Protein AF-Q9LB66-F1 (afdb_monomer_lite)

Radius of gyration: 15.96 Å; chains: 1; bounding box: 39×34×40 Å

Structure (mmCIF, N/CA/C/O backbone):
data_AF-Q9LB66-F1
#
_entry.id   AF-Q9LB66-F1
#
loop_
_atom_site.group_PDB
_atom_site.id
_atom_site.type_symbol
_atom_site.label_atom_id
_atom_site.label_alt_id
_atom_site.label_comp_id
_atom_site.label_asym_id
_atom_site.label_entity_id
_atom_site.label_seq_id
_atom_site.pdbx_PDB_ins_code
_atom_site.Cartn_x
_atom_site.Cartn_y
_atom_site.Cartn_z
_atom_site.occupancy
_atom_site.B_iso_or_equiv
_atom_site.auth_seq_id
_atom_site.auth_comp_id
_atom_site.auth_asym_id
_atom_site.auth_atom_id
_atom_site.pdbx_PDB_model_num
ATOM 1 N N . GLY A 1 1 ? 3.836 -14.390 17.952 1.00 92.19 1 GLY A N 1
ATOM 2 C CA . GLY A 1 1 ? 4.774 -15.040 17.015 1.00 92.19 1 GLY A CA 1
ATOM 3 C C . GLY A 1 1 ? 5.401 -14.018 16.087 1.00 92.19 1 GLY A C 1
ATOM 4 O O . GLY A 1 1 ? 5.038 -12.845 16.166 1.00 92.19 1 GLY A O 1
ATOM 5 N N . HIS A 1 2 ? 6.333 -14.462 15.247 1.00 96.75 2 HIS A N 1
ATOM 6 C CA . HIS A 1 2 ? 6.914 -13.660 14.167 1.00 96.75 2 HIS A CA 1
ATOM 7 C C . HIS A 1 2 ? 5.986 -13.675 12.951 1.00 96.75 2 HIS A C 1
ATOM 9 O O . HIS A 1 2 ? 5.235 -14.631 12.754 1.00 96.75 2 HIS A O 1
ATOM 15 N N . PHE A 1 3 ? 6.046 -12.623 12.146 1.00 97.88 3 PHE A N 1
ATOM 16 C CA . PHE A 1 3 ? 5.370 -12.548 10.861 1.00 97.88 3 PHE A CA 1
ATOM 17 C C . PHE A 1 3 ? 6.395 -12.273 9.765 1.00 97.88 3 PHE A C 1
ATOM 19 O O . PHE A 1 3 ? 7.259 -11.413 9.918 1.00 97.88 3 PHE A O 1
ATOM 26 N N . THR A 1 4 ? 6.269 -12.962 8.638 1.00 98.00 4 THR A N 1
ATOM 27 C CA . THR A 1 4 ? 7.104 -12.719 7.464 1.00 98.00 4 THR A CA 1
ATOM 28 C C . THR A 1 4 ? 6.206 -12.641 6.246 1.00 98.00 4 THR A C 1
ATOM 30 O O . THR A 1 4 ? 5.550 -13.617 5.888 1.00 98.00 4 THR A O 1
ATOM 33 N N . ASN A 1 5 ? 6.203 -11.484 5.589 1.00 97.75 5 ASN A N 1
ATOM 34 C CA . ASN A 1 5 ? 5.663 -11.349 4.249 1.00 97.75 5 ASN A CA 1
ATOM 35 C C . ASN A 1 5 ? 6.817 -11.439 3.246 1.00 97.75 5 ASN A C 1
ATOM 37 O O . ASN A 1 5 ? 7.552 -10.470 3.046 1.00 97.75 5 ASN A O 1
ATOM 41 N N . ASN A 1 6 ? 6.981 -12.613 2.632 1.00 96.56 6 ASN A N 1
ATOM 42 C CA . ASN A 1 6 ? 7.977 -12.829 1.590 1.00 96.56 6 ASN A CA 1
ATOM 43 C C . ASN A 1 6 ? 7.390 -12.544 0.205 1.00 96.56 6 ASN A C 1
ATOM 45 O O . ASN A 1 6 ? 6.883 -13.453 -0.447 1.00 96.56 6 ASN A O 1
ATOM 49 N N . GLN A 1 7 ? 7.449 -11.280 -0.226 1.00 94.56 7 GLN A N 1
ATOM 50 C CA . GLN A 1 7 ? 7.012 -10.825 -1.554 1.00 94.56 7 GLN A CA 1
ATOM 51 C C . GLN A 1 7 ? 5.523 -11.106 -1.858 1.00 94.56 7 GLN A C 1
ATOM 53 O O . GLN A 1 7 ? 5.096 -11.071 -3.013 1.00 94.56 7 GLN A O 1
ATOM 58 N N . GLY A 1 8 ? 4.721 -11.375 -0.825 1.00 95.31 8 GLY A N 1
ATOM 59 C CA . GLY A 1 8 ? 3.285 -11.596 -0.912 1.00 95.31 8 GLY A CA 1
ATOM 60 C C . GLY A 1 8 ? 2.496 -10.288 -0.863 1.00 95.31 8 GLY A C 1
ATOM 61 O O . GLY A 1 8 ? 2.939 -9.272 -0.322 1.00 95.31 8 GLY A O 1
ATOM 62 N N . ARG A 1 9 ? 1.280 -10.321 -1.415 1.00 95.50 9 ARG A N 1
ATOM 63 C CA . ARG A 1 9 ? 0.345 -9.191 -1.391 1.00 95.50 9 ARG A CA 1
ATOM 64 C C . ARG A 1 9 ? -0.731 -9.421 -0.332 1.00 95.50 9 ARG A C 1
ATOM 66 O O . ARG A 1 9 ? -1.567 -10.308 -0.485 1.00 95.50 9 ARG A O 1
ATOM 73 N N . MET A 1 10 ? -0.754 -8.583 0.700 1.00 97.19 10 MET A N 1
ATOM 74 C CA . MET A 1 10 ? -1.850 -8.513 1.666 1.00 97.19 10 MET A CA 1
ATOM 75 C C . MET A 1 10 ? -2.951 -7.600 1.126 1.00 97.19 10 MET A C 1
ATOM 77 O O . MET A 1 10 ? -2.699 -6.430 0.846 1.00 97.19 10 MET A O 1
ATOM 81 N N . ASN A 1 11 ? -4.167 -8.124 0.983 1.00 96.75 11 ASN A N 1
ATOM 82 C CA . ASN A 1 11 ? -5.332 -7.332 0.594 1.00 96.75 11 ASN A CA 1
ATOM 83 C C . ASN A 1 11 ? -6.138 -6.982 1.846 1.00 96.75 11 ASN A C 1
ATOM 85 O O . ASN A 1 11 ? -6.688 -7.868 2.497 1.00 96.75 11 ASN A O 1
ATOM 89 N N . LEU A 1 12 ? -6.199 -5.696 2.173 1.00 96.56 12 LEU A N 1
ATOM 90 C CA . LEU A 1 12 ? -6.971 -5.158 3.284 1.00 96.56 12 LEU A CA 1
ATOM 91 C C . LEU A 1 12 ? -8.259 -4.535 2.745 1.00 96.56 12 LEU A C 1
ATOM 93 O O . LEU A 1 12 ? -8.254 -3.831 1.731 1.00 96.56 12 LEU A O 1
ATOM 97 N N . PHE A 1 13 ? -9.363 -4.802 3.434 1.00 93.69 13 PHE A N 1
ATOM 98 C CA . PHE A 1 13 ? -10.675 -4.255 3.112 1.00 93.69 13 PHE A CA 1
ATOM 99 C C . PHE A 1 13 ? -11.031 -3.166 4.114 1.00 93.69 13 PHE A C 1
ATOM 101 O O . PHE A 1 13 ? -10.820 -3.333 5.315 1.00 93.69 13 PHE A O 1
ATOM 108 N N . VAL A 1 14 ? -11.580 -2.063 3.611 1.00 97.06 14 VAL A N 1
ATOM 109 C CA . VAL A 1 14 ? -12.135 -1.013 4.462 1.00 97.06 14 VAL A CA 1
ATOM 110 C C . VAL A 1 14 ? -13.538 -1.418 4.907 1.00 97.06 14 VAL A C 1
ATOM 112 O O . VAL A 1 14 ? -14.402 -1.683 4.071 1.00 97.06 14 VAL A O 1
ATOM 115 N N . GLN A 1 15 ? -13.759 -1.448 6.219 1.00 96.31 15 GLN A N 1
ATOM 116 C CA . GLN A 1 15 ? -15.058 -1.677 6.857 1.00 96.31 15 GLN A CA 1
ATOM 117 C C . GLN A 1 15 ? -15.275 -0.596 7.915 1.00 96.31 15 GLN A C 1
ATOM 119 O O . GLN A 1 15 ? -14.364 -0.297 8.688 1.00 96.31 15 GLN A O 1
ATOM 124 N N . ASP A 1 16 ? -16.446 0.044 7.899 1.00 95.88 16 ASP A N 1
ATOM 125 C CA . ASP A 1 16 ? -16.807 1.144 8.809 1.00 95.88 16 ASP A CA 1
ATOM 126 C C . ASP A 1 16 ? -15.724 2.236 8.918 1.00 95.88 16 ASP A C 1
ATOM 128 O O . ASP A 1 16 ? -15.405 2.762 9.988 1.00 95.88 16 ASP A O 1
ATOM 132 N N . GLY A 1 17 ? -15.108 2.543 7.772 1.00 97.50 17 GLY A N 1
ATOM 133 C CA . GLY A 1 17 ? -14.056 3.545 7.631 1.00 97.50 17 GLY A CA 1
ATOM 134 C C . GLY A 1 17 ? -12.705 3.182 8.247 1.00 97.50 17 GLY A C 1
ATOM 135 O O . GLY A 1 17 ? -11.873 4.072 8.419 1.00 97.50 17 GLY A O 1
ATOM 136 N N . ARG A 1 18 ? -12.463 1.909 8.579 1.00 97.69 18 ARG A N 1
ATOM 137 C CA . ARG A 1 18 ? -11.222 1.405 9.189 1.00 97.69 18 ARG A CA 1
ATOM 138 C C . ARG A 1 18 ? -10.692 0.182 8.450 1.00 97.69 18 ARG A C 1
ATOM 140 O O . ARG A 1 18 ? -11.385 -0.426 7.640 1.00 97.69 18 ARG A O 1
ATOM 147 N N . VAL A 1 19 ? -9.462 -0.195 8.779 1.00 97.50 19 VAL A N 1
ATOM 148 C CA . VAL A 1 19 ? -8.809 -1.434 8.338 1.00 97.50 19 VAL A CA 1
ATOM 149 C C . VAL A 1 19 ? -8.345 -2.233 9.548 1.00 97.50 19 VAL A C 1
ATOM 151 O O . VAL A 1 19 ? -8.053 -1.666 10.602 1.00 97.50 19 VAL A O 1
ATOM 154 N N . ALA A 1 20 ? -8.285 -3.555 9.403 1.00 96.19 20 ALA A N 1
ATOM 155 C CA . ALA A 1 20 ? -7.750 -4.422 10.442 1.00 96.19 20 ALA A CA 1
ATOM 156 C C . ALA A 1 20 ? -6.226 -4.259 10.574 1.00 96.19 20 ALA A C 1
ATOM 158 O O . ALA A 1 20 ? -5.512 -4.163 9.575 1.00 96.19 20 ALA A O 1
ATOM 159 N N . THR A 1 21 ? -5.736 -4.286 11.814 1.00 96.88 21 THR A N 1
ATOM 160 C CA . THR A 1 21 ? -4.303 -4.277 12.126 1.00 96.88 21 THR A CA 1
ATOM 161 C C . THR A 1 21 ? -3.765 -5.702 12.204 1.00 96.88 21 THR A C 1
ATOM 163 O O . THR A 1 21 ? -4.250 -6.516 12.994 1.00 96.88 21 THR A O 1
ATOM 166 N N . LEU A 1 22 ? -2.704 -5.992 11.455 1.00 96.38 22 LEU A N 1
ATOM 167 C CA . LEU A 1 22 ? -1.905 -7.197 11.647 1.00 96.38 22 LEU A CA 1
ATOM 168 C C . LEU A 1 22 ? -1.023 -7.035 12.892 1.00 96.38 22 LEU A C 1
ATOM 170 O O . LEU A 1 22 ? -0.167 -6.155 12.937 1.00 96.38 22 LEU A O 1
ATOM 174 N N . ASN A 1 23 ? -1.199 -7.902 13.888 1.00 97.06 23 ASN A N 1
ATOM 175 C CA . ASN A 1 23 ? -0.400 -7.884 15.114 1.00 97.06 23 ASN A CA 1
ATOM 176 C C . ASN A 1 23 ? 0.614 -9.038 15.114 1.00 97.06 23 ASN A C 1
ATOM 178 O O . ASN A 1 23 ? 0.233 -10.205 15.206 1.00 97.06 23 ASN A O 1
ATOM 182 N N . ALA A 1 24 ? 1.905 -8.713 15.054 1.00 96.81 24 ALA A N 1
ATOM 183 C CA . ALA A 1 24 ? 2.999 -9.649 15.288 1.00 96.81 24 ALA A CA 1
ATOM 184 C C . ALA A 1 24 ? 3.546 -9.445 16.707 1.00 96.81 24 ALA A C 1
ATOM 186 O O . ALA A 1 24 ? 3.769 -8.326 17.156 1.00 96.81 24 ALA A O 1
ATOM 187 N N . GLY A 1 25 ? 3.765 -10.540 17.436 1.00 94.25 25 GLY A N 1
ATOM 188 C CA . GLY A 1 25 ? 4.158 -10.466 18.849 1.00 94.25 25 GLY A CA 1
ATOM 189 C C . GLY A 1 25 ? 5.600 -10.005 19.071 1.00 94.25 25 GLY A C 1
ATOM 190 O O . GLY A 1 25 ? 5.914 -9.520 20.152 1.00 94.25 25 GLY A O 1
ATOM 191 N N . HIS A 1 26 ? 6.465 -10.160 18.064 1.00 96.06 26 HIS A N 1
ATOM 192 C CA . HIS A 1 26 ? 7.875 -9.783 18.145 1.00 96.06 26 HIS A CA 1
ATOM 193 C C . HIS A 1 26 ? 8.327 -9.066 16.866 1.00 96.06 26 HIS A C 1
ATOM 195 O O . HIS A 1 26 ? 8.312 -7.842 16.821 1.00 96.06 26 HIS A O 1
ATOM 201 N N . GLN A 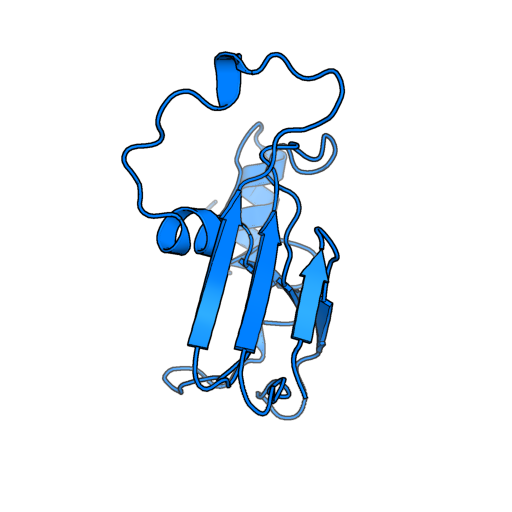1 27 ? 8.641 -9.800 15.801 1.00 96.94 27 GLN A N 1
ATOM 202 C CA . GLN A 1 27 ? 9.145 -9.233 14.546 1.00 96.94 27 GLN A CA 1
ATOM 203 C C . GLN A 1 27 ? 8.110 -9.352 13.424 1.00 96.94 27 GLN A C 1
ATOM 205 O O . GLN A 1 27 ? 7.441 -10.384 13.307 1.00 96.94 27 GLN A O 1
ATOM 210 N N . ALA A 1 28 ? 8.027 -8.328 12.578 1.00 98.06 28 ALA A N 1
ATOM 211 C CA . ALA A 1 28 ? 7.381 -8.391 11.274 1.00 98.06 28 ALA A CA 1
ATOM 212 C C . ALA A 1 28 ? 8.408 -8.084 10.174 1.00 98.06 28 ALA A C 1
ATOM 214 O O . ALA A 1 28 ? 8.965 -6.993 10.140 1.00 98.06 28 ALA A O 1
ATOM 215 N N . SER A 1 29 ? 8.652 -9.024 9.266 1.00 97.44 29 SER A N 1
ATOM 216 C CA . SER A 1 29 ? 9.587 -8.841 8.150 1.00 97.44 29 SER A CA 1
ATOM 217 C C . SER A 1 29 ? 8.827 -8.608 6.846 1.00 97.44 29 SER A C 1
ATOM 219 O O . SER A 1 29 ? 8.025 -9.450 6.433 1.00 97.44 29 SER A O 1
ATOM 221 N N . MET A 1 30 ? 9.101 -7.485 6.186 1.00 97.81 30 MET A N 1
ATOM 222 C CA . MET A 1 30 ? 8.568 -7.117 4.876 1.00 97.81 30 MET A CA 1
ATOM 223 C C . MET A 1 30 ? 9.662 -7.281 3.827 1.00 97.81 30 MET A C 1
ATOM 225 O O . MET A 1 30 ? 10.566 -6.452 3.724 1.00 97.81 30 MET A O 1
ATOM 229 N N . ILE A 1 31 ? 9.592 -8.368 3.061 1.00 96.06 31 ILE A N 1
ATOM 230 C CA . ILE A 1 31 ? 10.587 -8.697 2.040 1.00 96.06 31 ILE A CA 1
ATOM 231 C C . ILE A 1 31 ? 10.000 -8.376 0.670 1.00 96.06 31 ILE A C 1
ATOM 233 O O . ILE A 1 31 ? 8.922 -8.860 0.318 1.00 96.06 31 ILE A O 1
ATOM 237 N N . PHE A 1 32 ? 10.705 -7.571 -0.113 1.00 94.38 32 PHE A N 1
ATOM 238 C CA . PHE A 1 32 ? 10.248 -7.090 -1.411 1.00 94.38 32 PHE A CA 1
ATOM 239 C C . PHE A 1 32 ? 11.372 -7.074 -2.439 1.00 94.38 32 PHE A C 1
ATOM 241 O O . PHE A 1 32 ? 12.542 -7.205 -2.104 1.00 94.38 32 PHE A O 1
ATOM 248 N N . ASN A 1 33 ? 11.006 -6.914 -3.706 1.00 91.62 33 ASN A N 1
ATOM 249 C CA . ASN A 1 33 ? 11.942 -6.833 -4.821 1.00 91.62 33 ASN A CA 1
ATOM 250 C C . ASN A 1 33 ? 11.594 -5.639 -5.724 1.00 91.62 33 ASN A C 1
ATOM 252 O O . ASN A 1 33 ? 10.592 -4.953 -5.495 1.00 91.62 33 ASN A O 1
ATOM 256 N N . ASN A 1 34 ? 12.414 -5.400 -6.748 1.00 89.56 34 ASN A N 1
ATOM 257 C CA . ASN A 1 34 ? 12.218 -4.331 -7.737 1.00 89.56 34 ASN A CA 1
ATOM 258 C C . ASN A 1 34 ? 11.483 -4.813 -9.002 1.00 89.56 34 ASN A C 1
ATOM 260 O O . ASN A 1 34 ? 11.603 -4.200 -10.059 1.00 89.56 34 ASN A O 1
ATOM 264 N N . LEU A 1 35 ? 10.726 -5.916 -8.926 1.00 89.12 35 LEU A N 1
ATOM 265 C CA . LEU A 1 35 ? 9.951 -6.395 -10.065 1.00 89.12 35 LEU A CA 1
ATOM 266 C C . LEU A 1 35 ? 8.800 -5.428 -10.355 1.00 89.12 35 LEU A C 1
ATOM 268 O O . LEU A 1 35 ? 7.885 -5.252 -9.543 1.00 89.12 35 LEU A O 1
ATOM 272 N N . VAL A 1 36 ? 8.846 -4.843 -11.545 1.00 89.81 36 VAL A N 1
ATOM 273 C CA . VAL A 1 36 ? 7.785 -4.003 -12.090 1.00 89.81 36 VAL A CA 1
ATOM 274 C C . VAL A 1 36 ? 6.691 -4.902 -12.663 1.00 89.81 36 VAL A C 1
ATOM 276 O O . VAL A 1 36 ? 6.956 -5.820 -13.438 1.00 89.81 36 VAL A O 1
ATOM 279 N N . ASP A 1 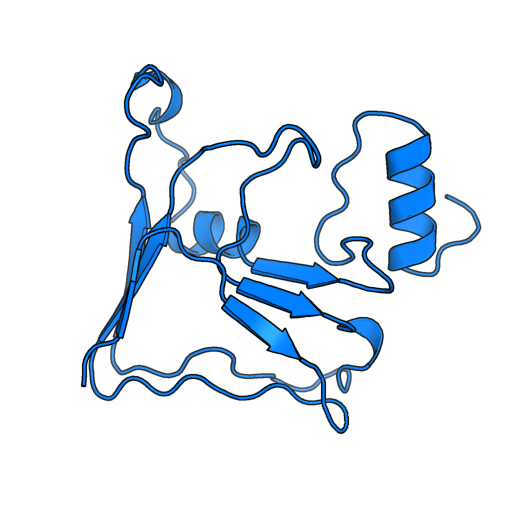37 ? 5.451 -4.664 -12.251 1.00 89.19 37 ASP A N 1
ATOM 280 C CA . ASP A 1 37 ? 4.270 -5.298 -12.826 1.00 89.19 37 ASP A CA 1
ATOM 281 C C . ASP A 1 37 ? 3.976 -4.639 -14.178 1.00 89.19 37 ASP A C 1
ATOM 283 O O . ASP A 1 37 ? 3.777 -3.429 -14.250 1.00 89.19 37 ASP A O 1
ATOM 287 N N . SER A 1 38 ? 3.974 -5.411 -15.264 1.00 89.06 38 SER A N 1
ATOM 288 C CA . SER A 1 38 ? 3.782 -4.872 -16.614 1.00 89.06 38 SER A CA 1
ATOM 289 C C . SER A 1 38 ? 2.397 -4.256 -16.824 1.00 89.06 38 SER A C 1
ATOM 291 O O . SER A 1 38 ? 2.267 -3.323 -17.616 1.00 89.06 38 SER A O 1
ATOM 293 N N . ALA A 1 39 ? 1.373 -4.714 -16.095 1.00 89.81 39 ALA A N 1
ATOM 294 C CA . ALA A 1 39 ? 0.030 -4.153 -16.200 1.00 89.81 39 ALA A CA 1
ATOM 295 C C . ALA A 1 39 ? -0.012 -2.719 -15.649 1.00 89.81 39 ALA A C 1
ATOM 297 O O . ALA A 1 39 ? -0.592 -1.824 -16.268 1.00 89.81 39 ALA A O 1
ATOM 298 N N . THR A 1 40 ? 0.659 -2.476 -14.521 1.00 90.06 40 THR A N 1
ATOM 299 C CA . THR A 1 40 ? 0.648 -1.171 -13.839 1.00 90.06 40 THR A CA 1
ATOM 300 C C . THR A 1 40 ? 1.851 -0.293 -14.180 1.00 90.06 40 THR A C 1
ATOM 302 O O . THR A 1 40 ? 1.809 0.909 -13.950 1.00 90.06 40 THR A O 1
ATOM 305 N N . GLY A 1 41 ? 2.931 -0.875 -14.708 1.00 91.06 41 GLY A N 1
ATOM 306 C CA . GLY A 1 41 ? 4.213 -0.201 -14.908 1.00 91.06 41 GLY A CA 1
ATOM 307 C C . GLY A 1 41 ? 4.901 0.216 -13.609 1.00 91.06 41 GLY A C 1
ATOM 308 O O . GLY A 1 41 ? 5.743 1.108 -13.633 1.00 91.06 41 GLY A O 1
ATOM 309 N N . PHE A 1 42 ? 4.547 -0.402 -12.478 1.00 94.06 42 PHE A N 1
ATOM 310 C CA . PHE A 1 42 ? 5.087 -0.054 -11.162 1.00 94.06 42 PHE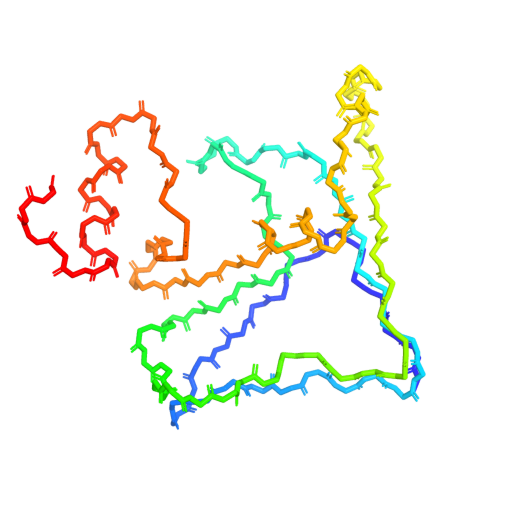 A CA 1
ATOM 311 C C . PHE A 1 42 ? 5.360 -1.283 -10.294 1.00 94.06 42 PHE A C 1
ATOM 313 O O . PHE A 1 42 ? 4.948 -2.395 -10.626 1.00 94.06 42 PHE A O 1
ATOM 320 N N . TYR A 1 43 ? 6.048 -1.103 -9.164 1.00 93.06 43 TYR A N 1
ATOM 321 C CA . TYR A 1 43 ? 6.351 -2.203 -8.249 1.00 93.06 43 TYR A CA 1
ATOM 322 C C . TYR A 1 43 ? 5.090 -2.902 -7.737 1.00 93.06 43 TYR A C 1
ATOM 324 O O . TYR A 1 43 ? 4.065 -2.275 -7.446 1.00 93.06 43 TYR A O 1
ATOM 332 N N . LYS A 1 44 ? 5.186 -4.226 -7.572 1.00 93.31 44 LYS A N 1
ATOM 333 C CA . LYS A 1 44 ? 4.112 -5.018 -6.966 1.00 93.31 44 LYS A CA 1
ATOM 334 C C . LYS A 1 44 ? 3.892 -4.577 -5.510 1.00 93.31 44 LYS A C 1
ATOM 336 O O . LYS A 1 44 ? 4.838 -4.618 -4.723 1.00 93.31 44 LYS A O 1
ATOM 341 N N . PRO A 1 45 ? 2.659 -4.211 -5.114 1.00 95.81 45 PRO A N 1
ATOM 342 C CA . PRO A 1 45 ? 2.391 -3.839 -3.735 1.00 95.81 45 PRO A CA 1
ATOM 343 C C . PRO A 1 45 ? 2.454 -5.062 -2.815 1.00 95.81 45 PRO A C 1
ATOM 345 O O . PRO A 1 45 ? 1.919 -6.125 -3.150 1.00 95.81 45 PRO A O 1
ATOM 348 N N . LEU A 1 46 ? 3.054 -4.873 -1.640 1.00 97.19 46 LEU A N 1
ATOM 349 C CA . LEU A 1 46 ? 3.031 -5.819 -0.522 1.00 97.19 46 LEU A CA 1
ATOM 350 C C . LEU A 1 46 ? 1.756 -5.660 0.306 1.00 97.19 46 LEU A C 1
ATOM 352 O O . LEU A 1 46 ? 1.273 -6.632 0.884 1.00 97.19 46 LEU A O 1
ATOM 356 N N . ILE A 1 47 ? 1.204 -4.446 0.354 1.00 98.06 47 ILE A N 1
ATOM 357 C CA . ILE A 1 47 ? -0.064 -4.148 1.019 1.00 98.06 47 ILE A CA 1
ATOM 358 C C . ILE A 1 47 ? -0.944 -3.367 0.049 1.00 98.06 47 ILE A C 1
ATOM 360 O O . ILE A 1 47 ? -0.546 -2.324 -0.466 1.00 98.06 47 ILE A O 1
ATOM 364 N N . LYS A 1 48 ? -2.150 -3.877 -0.190 1.00 97.62 48 LYS A N 1
ATOM 365 C CA . LYS A 1 48 ? -3.189 -3.247 -1.000 1.00 97.62 48 LYS A CA 1
ATOM 366 C C . LYS A 1 48 ? -4.398 -2.959 -0.117 1.00 97.62 48 LYS A C 1
ATOM 368 O O . LYS A 1 48 ? -5.000 -3.897 0.397 1.00 97.62 48 LYS A O 1
ATOM 373 N N . ILE A 1 49 ? -4.784 -1.694 0.020 1.00 98.12 49 ILE A N 1
ATOM 374 C CA . ILE A 1 49 ? -6.034 -1.293 0.677 1.00 98.12 49 ILE A CA 1
ATOM 375 C C . ILE A 1 49 ? -7.073 -1.025 -0.409 1.00 98.12 49 ILE A C 1
ATOM 377 O O . ILE A 1 49 ? -6.947 -0.066 -1.170 1.00 98.12 49 ILE A O 1
ATOM 381 N N . ASN A 1 50 ? -8.089 -1.880 -0.498 1.00 96.44 50 ASN A N 1
ATOM 382 C CA . ASN A 1 50 ? -9.208 -1.678 -1.418 1.00 96.44 50 ASN A CA 1
ATOM 383 C C . ASN A 1 50 ? -10.246 -0.742 -0.792 1.00 96.44 50 ASN A C 1
ATOM 385 O O . ASN A 1 50 ? -10.505 -0.822 0.408 1.00 96.44 50 ASN A O 1
ATOM 389 N N . ASN A 1 51 ? -10.890 0.078 -1.623 1.00 96.31 51 ASN A N 1
ATOM 390 C CA . ASN A 1 51 ? -11.883 1.069 -1.203 1.00 96.31 51 ASN A CA 1
ATOM 391 C C . ASN A 1 51 ? -11.328 2.088 -0.189 1.00 96.31 51 ASN A C 1
ATOM 393 O O . ASN A 1 51 ? -12.009 2.484 0.758 1.00 96.31 51 ASN A O 1
ATOM 397 N N . ALA A 1 52 ? -10.072 2.498 -0.376 1.00 97.69 52 ALA A N 1
ATOM 398 C CA . ALA A 1 52 ? -9.353 3.400 0.517 1.00 97.69 52 ALA A CA 1
ATOM 399 C C . ALA A 1 52 ? -9.991 4.798 0.610 1.00 97.69 52 ALA A C 1
ATOM 401 O O . ALA A 1 52 ? -9.827 5.467 1.628 1.00 97.69 52 ALA A O 1
ATOM 402 N N . GLN A 1 53 ? -10.788 5.212 -0.382 1.00 96.62 53 GLN A N 1
ATOM 403 C CA . GLN A 1 53 ? -11.576 6.447 -0.329 1.00 96.62 53 GLN A CA 1
ATOM 404 C C . GLN A 1 53 ? -12.583 6.469 0.832 1.00 96.62 53 GLN A C 1
ATOM 406 O O . GLN A 1 53 ? -12.980 7.544 1.275 1.00 96.62 53 GLN A O 1
ATOM 411 N N . ASN A 1 54 ? -12.971 5.295 1.344 1.00 97.31 54 ASN A N 1
ATOM 412 C CA . ASN A 1 54 ? -13.909 5.166 2.457 1.00 97.31 54 ASN A CA 1
ATOM 413 C C . ASN A 1 54 ? -13.225 5.255 3.832 1.00 97.31 54 ASN A C 1
ATOM 415 O O . ASN A 1 54 ? -13.919 5.223 4.847 1.00 97.31 54 ASN A O 1
ATOM 419 N N . LEU A 1 55 ? -11.890 5.334 3.904 1.00 98.00 55 LEU A N 1
ATOM 420 C CA . LEU A 1 55 ? -11.179 5.484 5.175 1.00 98.00 55 LEU A CA 1
ATOM 421 C C . LEU A 1 55 ? -11.591 6.780 5.878 1.00 98.00 55 LEU A C 1
ATOM 423 O O . LEU A 1 55 ? -11.693 7.844 5.264 1.00 98.00 55 LEU A O 1
ATOM 427 N N . THR A 1 56 ? -11.764 6.715 7.200 1.00 98.44 56 THR A N 1
ATOM 428 C CA . THR A 1 56 ? -11.950 7.923 8.007 1.00 98.44 56 THR A CA 1
ATOM 429 C C . THR A 1 56 ? -10.721 8.819 7.860 1.00 98.44 56 THR A C 1
ATOM 431 O O . THR A 1 56 ? -9.618 8.433 8.253 1.00 98.44 56 THR A O 1
ATOM 434 N N . LYS A 1 57 ? -10.908 10.013 7.291 1.00 97.50 57 LYS A N 1
ATOM 435 C CA . LYS A 1 57 ? -9.839 11.004 7.110 1.00 97.50 57 LYS A CA 1
ATOM 436 C C . LYS A 1 57 ? -9.329 11.519 8.458 1.00 97.50 57 LYS A C 1
ATOM 438 O O . LYS A 1 57 ? -10.046 11.481 9.455 1.00 97.50 57 LYS A O 1
ATOM 443 N N . ASN A 1 58 ? -8.099 12.038 8.463 1.00 97.19 58 ASN A N 1
ATOM 444 C CA . ASN A 1 58 ? -7.458 12.664 9.631 1.00 97.19 58 ASN A CA 1
ATOM 445 C C . ASN A 1 58 ? -7.376 11.741 10.858 1.00 97.19 58 ASN A C 1
ATOM 447 O O . ASN A 1 58 ? -7.411 12.196 12.001 1.00 97.19 58 ASN A O 1
ATOM 451 N N . LYS A 1 59 ? -7.288 10.433 10.615 1.00 97.69 59 LYS A N 1
ATOM 452 C CA . LYS A 1 59 ? -7.168 9.408 11.642 1.00 97.69 59 LYS A CA 1
ATOM 453 C C . LYS A 1 59 ? -6.054 8.444 11.270 1.00 97.69 59 LYS A C 1
ATOM 455 O O . LYS A 1 59 ? -5.913 8.073 10.107 1.00 97.69 59 LYS A O 1
ATOM 460 N N . GLU A 1 60 ? -5.281 8.035 12.267 1.00 97.94 60 GLU A N 1
ATOM 461 C CA . GLU A 1 60 ? -4.278 6.994 12.092 1.00 97.94 60 GLU A CA 1
ATOM 462 C C . GLU A 1 60 ? -4.953 5.629 11.896 1.00 97.94 60 GLU A C 1
ATOM 464 O O . GLU A 1 60 ? -5.791 5.205 12.698 1.00 97.94 60 GLU A O 1
ATOM 469 N N . HIS A 1 61 ? -4.564 4.936 10.825 1.00 98.06 61 HIS A N 1
ATOM 470 C CA . HIS A 1 61 ? -4.980 3.568 10.524 1.00 98.06 61 HIS A CA 1
ATOM 471 C C . HIS A 1 61 ? -3.756 2.657 10.587 1.00 98.06 61 HIS A C 1
ATOM 473 O O . HIS A 1 61 ? -2.965 2.593 9.647 1.00 98.06 61 HIS A O 1
ATOM 479 N N . VAL A 1 62 ? -3.580 1.964 11.712 1.00 97.62 62 VAL A N 1
ATOM 480 C CA . VAL A 1 62 ? -2.417 1.095 11.934 1.00 97.62 62 VAL A CA 1
ATOM 481 C C . VAL A 1 62 ? -2.576 -0.194 11.129 1.00 97.62 62 VAL A C 1
ATOM 483 O O . VAL A 1 62 ? -3.462 -1.001 11.408 1.00 97.62 62 VAL A O 1
ATOM 486 N N . LEU A 1 63 ? -1.702 -0.414 10.146 1.00 97.31 63 LEU A N 1
ATOM 487 C CA . LEU A 1 63 ? -1.752 -1.609 9.292 1.00 97.31 63 LEU A CA 1
ATOM 488 C C . LEU A 1 63 ? -1.028 -2.798 9.927 1.00 97.31 63 LEU A C 1
ATOM 490 O O . LEU A 1 63 ? -1.500 -3.930 9.856 1.00 97.31 63 LEU A O 1
ATOM 494 N N . VAL A 1 64 ? 0.123 -2.538 10.550 1.00 96.69 64 VAL A N 1
ATOM 495 C CA . VAL A 1 64 ? 1.003 -3.555 11.132 1.00 96.69 64 VAL A CA 1
ATOM 496 C C . VAL A 1 64 ? 1.532 -3.045 12.463 1.00 96.69 64 VAL A C 1
ATOM 498 O O . VAL A 1 64 ? 2.019 -1.921 12.550 1.00 96.69 64 VAL A O 1
ATOM 501 N N . LYS A 1 65 ? 1.453 -3.887 13.491 1.00 97.75 65 LYS A N 1
ATOM 502 C CA . LYS A 1 65 ? 2.013 -3.639 14.817 1.00 97.75 65 LYS A CA 1
ATOM 503 C C . LYS A 1 65 ? 2.931 -4.795 15.196 1.00 97.75 65 LYS A C 1
ATOM 505 O O . LYS A 1 65 ? 2.505 -5.948 15.189 1.00 97.75 65 LYS A O 1
ATOM 510 N N . ALA A 1 66 ? 4.177 -4.478 15.523 1.00 97.44 66 ALA A N 1
ATOM 511 C CA . ALA A 1 66 ? 5.200 -5.417 15.975 1.00 97.44 66 ALA A CA 1
ATOM 512 C C . ALA A 1 66 ? 6.171 -4.700 16.927 1.00 97.44 66 ALA A C 1
ATOM 514 O O . ALA A 1 66 ? 6.151 -3.471 16.991 1.00 97.44 66 ALA A O 1
ATOM 515 N N . GLN A 1 67 ? 7.014 -5.442 17.653 1.00 97.25 67 GLN A N 1
ATOM 516 C CA . GLN A 1 67 ? 8.115 -4.832 18.415 1.00 97.25 67 GLN A CA 1
ATOM 517 C C . GLN A 1 67 ? 9.171 -4.269 17.458 1.00 97.25 67 GLN A C 1
ATOM 519 O O . GLN A 1 67 ? 9.626 -3.150 17.651 1.00 97.25 67 GLN A O 1
ATOM 524 N N . ASN A 1 68 ? 9.490 -5.025 16.402 1.00 95.94 68 ASN A N 1
ATOM 525 C CA . ASN A 1 68 ? 10.402 -4.623 15.333 1.00 95.94 68 ASN A CA 1
ATOM 526 C C . ASN A 1 68 ? 9.757 -4.877 13.966 1.00 95.94 68 ASN A C 1
ATOM 528 O O . ASN A 1 68 ? 9.116 -5.915 13.762 1.00 95.94 68 ASN A O 1
ATOM 532 N N . ILE A 1 69 ? 9.937 -3.942 13.032 1.00 96.88 69 ILE A N 1
ATOM 533 C CA . ILE A 1 69 ? 9.522 -4.103 11.636 1.00 96.88 69 ILE A CA 1
ATOM 534 C C . ILE A 1 69 ? 10.758 -3.970 10.757 1.00 96.88 69 ILE A C 1
ATOM 536 O O . ILE A 1 69 ? 11.338 -2.889 10.670 1.00 96.88 69 ILE A O 1
ATOM 540 N N . ASP A 1 70 ? 11.115 -5.058 10.083 1.00 96.19 70 ASP A N 1
ATOM 541 C CA . ASP A 1 70 ? 12.292 -5.112 9.224 1.00 96.19 70 ASP A CA 1
ATOM 542 C C . ASP A 1 70 ? 11.891 -5.050 7.756 1.00 96.19 70 ASP A C 1
ATOM 544 O O . ASP A 1 70 ? 11.001 -5.774 7.301 1.00 96.19 70 ASP A O 1
ATOM 548 N N . TYR A 1 71 ? 12.602 -4.226 6.996 1.00 95.44 71 TYR A N 1
ATOM 549 C CA . TYR A 1 71 ? 12.414 -4.054 5.560 1.00 95.44 71 TYR A CA 1
ATOM 550 C C . TYR A 1 71 ? 13.601 -4.678 4.839 1.00 95.44 71 TYR A C 1
ATOM 552 O O . TYR A 1 71 ? 14.741 -4.345 5.145 1.00 95.44 71 TYR A O 1
ATOM 560 N N . ASN A 1 72 ? 13.348 -5.584 3.897 1.00 93.38 72 ASN A N 1
ATOM 561 C CA . ASN A 1 72 ? 14.401 -6.322 3.205 1.00 93.38 72 ASN A CA 1
ATOM 562 C C . ASN A 1 72 ? 14.171 -6.282 1.695 1.00 93.38 72 ASN A C 1
ATOM 564 O O . ASN A 1 72 ? 13.169 -6.801 1.200 1.00 93.38 72 ASN A O 1
ATOM 568 N N . LEU A 1 73 ? 15.119 -5.700 0.962 1.00 91.06 73 LEU A N 1
ATOM 569 C CA . LEU A 1 73 ? 15.146 -5.767 -0.494 1.00 91.06 73 LEU A CA 1
ATOM 570 C C . LEU A 1 73 ? 15.903 -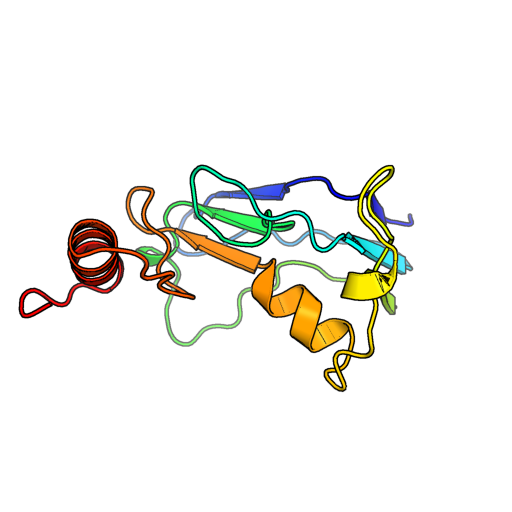7.026 -0.929 1.00 91.06 73 LEU A C 1
ATOM 572 O O . LEU A 1 73 ? 17.048 -7.233 -0.531 1.00 91.06 73 LEU A O 1
ATOM 576 N N . VAL A 1 74 ? 15.279 -7.844 -1.771 1.00 89.19 74 VAL A N 1
ATOM 577 C CA . VAL A 1 74 ? 15.899 -9.017 -2.395 1.00 89.19 74 VAL A CA 1
ATOM 578 C C . VAL A 1 74 ? 15.948 -8.855 -3.911 1.00 89.19 74 VAL A C 1
ATOM 580 O O . VAL A 1 74 ? 15.077 -8.227 -4.521 1.00 89.19 74 VAL A O 1
ATOM 583 N N . GLY A 1 75 ? 16.985 -9.423 -4.525 1.00 81.38 75 GLY A N 1
ATOM 584 C CA . GLY A 1 75 ? 17.099 -9.487 -5.979 1.00 81.38 75 GLY A CA 1
ATOM 585 C C . GLY A 1 75 ? 16.000 -10.350 -6.605 1.00 81.38 75 GLY A C 1
ATOM 586 O O . GLY A 1 75 ? 15.397 -11.199 -5.949 1.00 81.38 75 GLY A O 1
ATOM 587 N N . VAL A 1 76 ? 15.754 -10.141 -7.897 1.00 69.19 76 VAL A N 1
ATOM 588 C CA . VAL A 1 76 ? 14.872 -10.997 -8.701 1.00 69.19 76 VAL A CA 1
ATOM 589 C C . VAL A 1 76 ? 15.753 -11.960 -9.491 1.00 69.19 76 VAL A C 1
ATOM 591 O O . VAL A 1 76 ? 16.696 -11.532 -10.151 1.00 69.19 76 VAL A O 1
ATOM 594 N N . GLN A 1 77 ? 15.464 -13.259 -9.437 1.00 59.81 77 GLN A N 1
ATOM 595 C CA . GLN A 1 77 ? 16.211 -14.266 -10.191 1.00 59.81 77 GLN A CA 1
ATOM 596 C C . GLN A 1 77 ? 16.104 -13.970 -11.702 1.00 59.81 77 GLN A C 1
ATOM 598 O O . GLN A 1 77 ? 14.999 -13.871 -12.231 1.00 59.81 77 GLN A O 1
ATOM 603 N N . GLY A 1 78 ? 17.240 -13.780 -12.383 1.00 54.47 78 GLY A N 1
ATOM 604 C CA . GLY A 1 78 ? 17.290 -13.438 -13.814 1.00 54.47 78 GLY A CA 1
ATOM 605 C C . GLY A 1 78 ? 17.170 -11.943 -14.153 1.00 54.47 78 GLY A C 1
ATOM 606 O O . GLY A 1 78 ? 17.287 -11.589 -15.323 1.00 54.47 78 GLY A O 1
ATOM 607 N N . ALA A 1 79 ? 16.988 -11.058 -13.167 1.00 54.56 79 ALA A N 1
ATOM 608 C CA . ALA A 1 79 ? 17.224 -9.627 -13.350 1.00 54.56 79 ALA A CA 1
ATOM 609 C C . ALA A 1 79 ? 18.705 -9.337 -13.080 1.00 54.56 79 ALA A C 1
ATOM 611 O O . ALA A 1 79 ? 19.258 -9.856 -12.108 1.00 54.56 79 ALA A O 1
ATOM 612 N N . SER A 1 80 ? 19.351 -8.524 -13.922 1.00 46.47 80 SER A N 1
ATOM 613 C CA . SER A 1 80 ? 20.709 -8.075 -13.618 1.00 46.47 80 SER A CA 1
ATOM 614 C C . SER A 1 80 ? 20.714 -7.414 -12.238 1.00 46.47 80 SER A C 1
ATOM 616 O O . SER A 1 80 ? 19.856 -6.577 -11.934 1.00 46.47 80 SER A O 1
ATOM 618 N N . TYR A 1 81 ? 21.696 -7.779 -11.412 1.00 47.28 81 TYR A N 1
ATOM 619 C CA . TYR A 1 81 ? 21.988 -7.100 -10.147 1.00 47.28 81 TYR A CA 1
ATOM 620 C C . TYR A 1 81 ? 22.295 -5.600 -10.360 1.00 47.28 81 TYR A C 1
ATOM 622 O O . TYR A 1 81 ? 22.345 -4.849 -9.388 1.0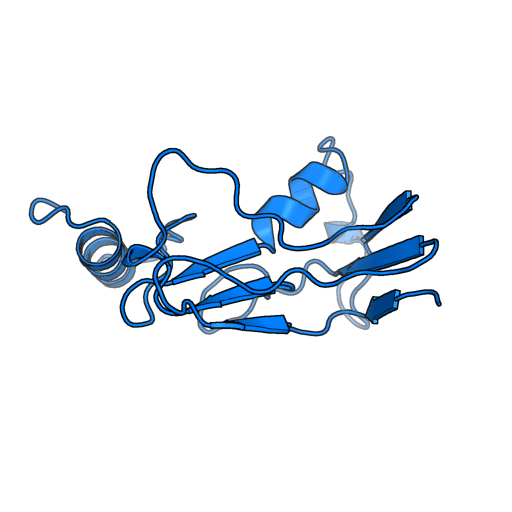0 47.28 81 TYR A O 1
ATOM 630 N N . ASP A 1 82 ? 22.389 -5.148 -11.617 1.00 41.31 82 ASP A N 1
ATOM 631 C CA . ASP A 1 82 ? 22.555 -3.753 -12.030 1.00 41.31 82 ASP A CA 1
ATOM 632 C C . ASP A 1 82 ? 21.407 -2.806 -11.631 1.00 41.31 82 ASP A C 1
ATOM 634 O O . ASP A 1 82 ? 21.588 -1.595 -11.631 1.00 41.31 82 ASP A O 1
ATOM 638 N N . ASN A 1 83 ? 20.246 -3.320 -11.204 1.00 44.81 83 ASN A N 1
ATOM 639 C CA . ASN A 1 83 ? 19.168 -2.496 -10.623 1.00 44.81 83 ASN A CA 1
ATOM 640 C C . ASN A 1 83 ? 19.069 -2.602 -9.088 1.00 44.81 83 ASN A C 1
ATOM 642 O O . ASN A 1 83 ? 18.149 -2.045 -8.486 1.00 44.81 83 ASN A O 1
ATOM 646 N N . ILE A 1 84 ? 20.010 -3.304 -8.441 1.00 47.41 84 ILE A N 1
ATOM 647 C CA . ILE A 1 84 ? 20.310 -3.145 -7.005 1.00 47.41 84 ILE A CA 1
ATOM 648 C C . ILE A 1 84 ? 21.415 -2.082 -6.837 1.00 47.41 84 ILE A C 1
ATOM 650 O O . ILE A 1 84 ? 22.100 -2.018 -5.821 1.00 47.41 84 ILE A O 1
ATOM 654 N N . PHE A 1 85 ? 21.623 -1.222 -7.836 1.00 44.84 85 PHE A N 1
ATOM 655 C CA . PHE A 1 85 ? 22.432 -0.027 -7.657 1.00 44.84 85 PHE A CA 1
ATOM 656 C C . PHE A 1 85 ? 21.672 0.946 -6.756 1.00 44.84 85 PHE A C 1
ATOM 658 O O . PHE A 1 85 ? 20.763 1.647 -7.186 1.00 44.84 85 PHE A O 1
ATOM 665 N N . ALA A 1 86 ? 22.049 0.924 -5.477 1.00 44.84 86 ALA A N 1
ATOM 666 C CA . ALA A 1 86 ? 22.115 2.084 -4.599 1.00 44.84 86 ALA A CA 1
ATOM 667 C C . ALA A 1 86 ? 20.974 3.098 -4.770 1.00 44.84 86 ALA A C 1
ATOM 669 O O . ALA A 1 86 ? 21.208 4.268 -5.073 1.00 44.84 86 ALA A O 1
ATOM 670 N N . SER A 1 87 ? 19.730 2.689 -4.505 1.00 51.88 87 SER A N 1
ATOM 671 C CA . SER A 1 87 ? 18.780 3.711 -4.090 1.00 51.88 87 SER A CA 1
ATOM 672 C C . SER A 1 87 ? 19.283 4.242 -2.749 1.00 51.88 87 SER A C 1
ATOM 674 O O . SER A 1 87 ? 19.227 3.535 -1.745 1.00 51.88 87 SER A O 1
ATOM 676 N N . ASN A 1 88 ? 19.792 5.477 -2.721 1.00 52.00 88 ASN A N 1
ATOM 677 C CA . ASN A 1 88 ? 20.175 6.183 -1.487 1.00 52.00 88 ASN A CA 1
ATOM 678 C C . ASN A 1 88 ? 18.987 6.350 -0.514 1.00 52.00 88 ASN A C 1
ATOM 680 O O . ASN A 1 88 ? 19.134 6.883 0.583 1.00 52.00 88 ASN A O 1
ATOM 684 N N . THR A 1 89 ? 17.787 5.926 -0.915 1.00 65.50 89 THR A N 1
ATOM 685 C CA . THR A 1 89 ? 16.596 5.905 -0.079 1.00 65.50 89 THR A CA 1
ATOM 686 C C . THR A 1 89 ? 16.631 4.723 0.887 1.00 65.50 89 THR A C 1
ATOM 688 O O . THR A 1 89 ? 16.748 3.564 0.472 1.00 65.50 89 THR A O 1
ATOM 691 N N . ASN A 1 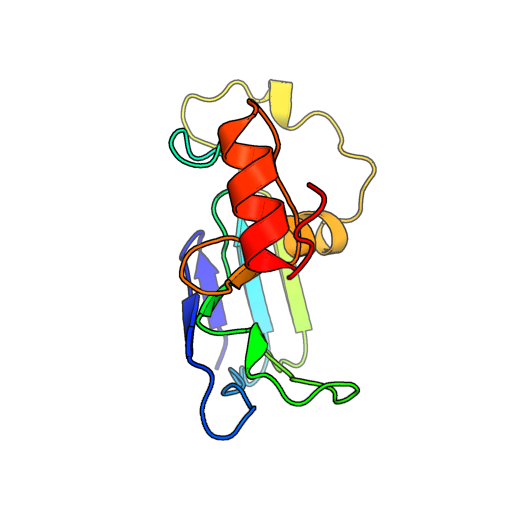90 ? 16.420 5.018 2.168 1.00 86.94 90 ASN A N 1
ATOM 692 C CA . ASN A 1 90 ? 16.169 4.042 3.229 1.00 86.94 90 ASN A CA 1
ATOM 693 C C . ASN A 1 90 ? 15.158 2.959 2.771 1.00 86.94 90 ASN A C 1
ATOM 695 O O . ASN A 1 90 ? 14.171 3.270 2.104 1.00 86.94 90 ASN A O 1
ATOM 699 N N . LEU A 1 91 ? 15.389 1.689 3.131 1.00 91.12 91 LEU A N 1
ATOM 700 C CA . LEU A 1 91 ? 14.514 0.552 2.796 1.00 91.12 91 LEU A CA 1
ATOM 701 C C . LEU A 1 91 ? 13.056 0.762 3.235 1.00 91.12 91 LEU A C 1
ATOM 703 O O . LEU A 1 91 ? 12.137 0.290 2.570 1.00 91.12 91 LEU A O 1
ATOM 707 N N . GLN A 1 92 ? 12.833 1.511 4.314 1.00 91.94 92 GLN A N 1
ATOM 708 C CA . GLN A 1 92 ? 11.501 1.917 4.745 1.00 91.94 92 GLN A CA 1
ATOM 709 C C . GLN A 1 92 ? 10.808 2.832 3.722 1.00 91.94 92 GLN A C 1
ATOM 711 O O . GLN A 1 92 ? 9.611 2.681 3.492 1.00 91.94 92 GLN A O 1
ATOM 716 N N . GLU A 1 93 ? 11.531 3.754 3.082 1.00 91.25 93 GLU A N 1
ATOM 717 C CA . GLU A 1 93 ? 10.966 4.612 2.031 1.00 91.25 93 GLU A CA 1
ATOM 718 C C . GLU A 1 93 ? 10.636 3.793 0.781 1.00 91.25 93 GLU A C 1
ATOM 720 O O . GLU A 1 93 ? 9.536 3.903 0.246 1.00 91.25 93 GLU A O 1
ATOM 725 N N . GLN A 1 94 ? 11.519 2.871 0.387 1.00 91.31 94 GLN A N 1
ATOM 726 C CA . GLN A 1 94 ? 11.233 1.942 -0.713 1.00 91.31 94 GLN A CA 1
ATOM 727 C C . GLN A 1 94 ? 10.004 1.070 -0.414 1.00 91.31 94 GLN A C 1
ATOM 729 O O . GLN A 1 94 ? 9.201 0.769 -1.301 1.00 91.31 94 GLN A O 1
ATOM 734 N N . PHE A 1 95 ? 9.814 0.665 0.843 1.00 94.31 95 PHE A N 1
ATOM 735 C CA . PHE A 1 95 ? 8.621 -0.069 1.248 1.00 94.31 95 PHE A CA 1
ATOM 736 C C . PHE A 1 95 ? 7.337 0.755 1.080 1.00 94.31 95 PHE A C 1
ATOM 738 O O . PHE A 1 95 ? 6.317 0.185 0.690 1.00 94.31 95 PHE A O 1
ATOM 745 N N . LYS A 1 96 ? 7.360 2.078 1.305 1.00 94.56 96 LYS A N 1
ATOM 746 C CA . LYS A 1 96 ? 6.166 2.927 1.125 1.00 94.56 96 LYS A CA 1
ATOM 747 C C . LYS A 1 96 ? 5.645 2.899 -0.310 1.00 94.56 96 LYS A C 1
ATOM 749 O O . LYS A 1 96 ? 4.437 2.866 -0.501 1.00 94.56 96 LYS A O 1
ATOM 754 N N . GLU A 1 97 ? 6.517 2.789 -1.310 1.00 94.12 97 GLU A N 1
ATOM 755 C CA . GLU A 1 97 ? 6.102 2.628 -2.715 1.00 94.12 97 GLU A CA 1
ATOM 756 C C . GLU A 1 97 ? 5.343 1.308 -2.965 1.00 94.12 97 GLU A C 1
ATOM 758 O O . GLU A 1 97 ? 4.591 1.172 -3.935 1.00 94.12 97 GLU A O 1
ATOM 763 N N . ARG A 1 98 ? 5.492 0.327 -2.067 1.00 95.62 98 ARG A N 1
ATOM 764 C CA . ARG A 1 98 ? 4.827 -0.986 -2.104 1.00 95.62 98 ARG A CA 1
ATOM 765 C C . ARG A 1 98 ? 3.587 -1.057 -1.209 1.00 95.62 98 ARG A C 1
ATOM 767 O O . ARG A 1 98 ? 2.979 -2.126 -1.105 1.00 95.62 98 ARG A O 1
ATOM 774 N N . LEU A 1 99 ? 3.185 0.052 -0.596 1.00 97.06 99 LEU A N 1
ATOM 775 C CA . LEU A 1 99 ? 1.853 0.237 -0.033 1.00 97.06 99 LEU A CA 1
ATOM 776 C C . LEU A 1 99 ? 0.984 0.915 -1.089 1.00 97.06 99 LEU A C 1
ATOM 778 O O . LEU A 1 99 ? 1.375 1.944 -1.617 1.00 97.06 99 LEU A O 1
ATOM 782 N N . ALA A 1 100 ? -0.184 0.356 -1.394 1.00 97.38 100 ALA A N 1
ATOM 783 C CA . ALA A 1 100 ? -1.069 0.908 -2.410 1.00 97.38 100 ALA A CA 1
ATOM 784 C C . ALA A 1 100 ? -2.499 1.072 -1.888 1.00 97.38 100 ALA A C 1
ATOM 786 O O . ALA A 1 100 ? -3.099 0.127 -1.364 1.00 97.38 100 ALA A O 1
ATOM 787 N N . LEU A 1 101 ? -3.050 2.268 -2.064 1.00 98.12 101 LEU A N 1
ATOM 788 C CA . LEU A 1 101 ? -4.416 2.637 -1.719 1.00 98.12 101 LEU A CA 1
ATOM 789 C C . LEU A 1 101 ? -5.221 2.714 -3.011 1.00 98.12 101 LEU A C 1
ATOM 791 O O . LEU A 1 101 ? -4.816 3.370 -3.967 1.00 98.12 101 LEU A O 1
ATOM 795 N N . TYR A 1 102 ? -6.365 2.038 -3.042 1.00 97.44 102 TYR A N 1
ATOM 796 C CA . TYR A 1 102 ? -7.192 1.943 -4.237 1.00 97.44 102 TYR A CA 1
ATOM 797 C C . TYR A 1 102 ? -8.575 2.541 -4.022 1.00 97.44 102 TYR A C 1
ATOM 799 O O . TYR A 1 102 ? -9.257 2.193 -3.059 1.00 97.44 102 TYR A O 1
ATOM 807 N N . ASN A 1 103 ? -9.009 3.341 -4.990 1.00 96.81 103 ASN A N 1
ATOM 808 C CA . ASN A 1 103 ? -10.377 3.805 -5.164 1.00 96.81 103 ASN A CA 1
ATOM 809 C C . ASN A 1 103 ? -10.933 3.225 -6.471 1.00 96.81 103 ASN A C 1
ATOM 811 O O . ASN A 1 103 ? -10.380 3.477 -7.538 1.00 96.81 103 ASN A O 1
ATOM 815 N N . ASN A 1 104 ? -11.992 2.411 -6.389 1.00 90.56 104 ASN A N 1
ATOM 816 C CA . ASN A 1 104 ? -12.627 1.773 -7.552 1.00 90.56 104 ASN A CA 1
ATOM 817 C C . ASN A 1 104 ? -11.624 1.115 -8.526 1.00 90.56 104 ASN A C 1
ATOM 819 O O . ASN A 1 104 ? -11.696 1.302 -9.734 1.00 90.56 104 ASN A O 1
ATOM 823 N N . ASN A 1 105 ? -10.677 0.337 -7.987 1.00 91.00 105 ASN A N 1
ATOM 824 C CA . ASN A 1 105 ? -9.581 -0.334 -8.712 1.00 91.00 105 ASN A CA 1
ATOM 825 C C . ASN A 1 105 ? -8.493 0.565 -9.320 1.00 91.00 105 ASN A C 1
ATOM 827 O O . ASN A 1 105 ? -7.496 0.026 -9.798 1.00 91.00 105 ASN A O 1
ATOM 831 N N . ASN A 1 106 ? -8.588 1.886 -9.184 1.00 94.62 106 ASN A N 1
ATOM 832 C CA . ASN A 1 106 ? -7.515 2.814 -9.530 1.00 94.62 106 ASN A CA 1
ATOM 833 C C . ASN A 1 106 ? -6.700 3.178 -8.285 1.00 94.62 106 ASN A C 1
ATOM 835 O O . ASN A 1 106 ? -7.245 3.320 -7.189 1.00 94.62 106 ASN A O 1
ATOM 839 N N . ARG A 1 107 ? -5.380 3.297 -8.436 1.00 95.38 107 ARG A N 1
ATOM 840 C CA . ARG A 1 107 ? -4.481 3.659 -7.336 1.00 95.38 107 ARG A CA 1
ATOM 841 C C . ARG A 1 107 ? -4.580 5.163 -7.059 1.00 95.38 107 ARG A C 1
ATOM 843 O O . ARG A 1 107 ? -4.564 5.946 -8.001 1.00 95.38 107 ARG A O 1
ATOM 850 N N . MET A 1 108 ? -4.693 5.552 -5.789 1.00 96.44 108 MET A N 1
ATOM 851 C CA . MET A 1 108 ? -4.908 6.949 -5.375 1.00 96.44 108 MET A CA 1
ATOM 852 C C . MET A 1 108 ? -3.767 7.542 -4.535 1.00 96.44 108 MET A C 1
ATOM 854 O O . MET A 1 108 ? -3.720 8.752 -4.359 1.00 96.44 108 MET A O 1
ATOM 858 N N . ASP A 1 109 ? -2.867 6.715 -3.991 1.00 96.19 109 ASP A N 1
ATOM 859 C CA . ASP A 1 109 ? -1.674 7.178 -3.261 1.00 96.19 109 ASP A CA 1
ATOM 860 C C . ASP A 1 109 ? -0.558 7.639 -4.203 1.00 96.19 109 ASP A C 1
ATOM 862 O O . ASP A 1 109 ? 0.103 8.640 -3.941 1.00 96.19 109 ASP A O 1
ATOM 866 N N . ILE A 1 110 ? -0.354 6.905 -5.299 1.00 95.38 110 ILE A N 1
ATOM 867 C CA . ILE A 1 110 ? 0.649 7.187 -6.324 1.00 95.38 110 ILE A CA 1
ATOM 868 C C . ILE A 1 110 ? -0.010 6.975 -7.683 1.00 95.38 110 ILE A C 1
ATOM 870 O O . ILE A 1 110 ? -0.469 5.870 -7.991 1.00 95.38 110 ILE A O 1
ATOM 874 N N . CYS A 1 111 ? -0.010 8.019 -8.506 1.00 94.19 111 CYS A N 1
ATOM 875 C CA . CYS A 1 111 ? -0.450 7.943 -9.890 1.00 94.19 111 CYS A CA 1
ATOM 876 C C . CYS A 1 111 ? 0.740 7.657 -10.804 1.00 94.19 111 CYS A C 1
ATOM 878 O O . CYS A 1 111 ? 1.611 8.500 -11.004 1.00 94.19 111 CYS A O 1
ATOM 880 N N . VAL A 1 112 ? 0.777 6.445 -11.349 1.00 94.12 112 VAL A N 1
ATOM 881 C CA . VAL A 1 112 ? 1.820 6.004 -12.279 1.00 94.12 112 VAL A CA 1
ATOM 882 C C . VAL A 1 112 ? 1.343 6.329 -13.686 1.00 94.12 112 VAL A C 1
ATOM 884 O O . VAL A 1 112 ? 0.400 5.709 -14.161 1.00 94.12 112 VAL A O 1
ATOM 887 N N . VAL A 1 113 ? 1.969 7.311 -14.332 1.00 95.25 113 VAL A N 1
ATOM 888 C CA . VAL A 1 113 ? 1.514 7.844 -15.622 1.00 95.25 113 VAL A CA 1
ATOM 889 C C . VAL A 1 113 ? 2.458 7.420 -16.740 1.00 95.25 113 VAL A C 1
ATOM 891 O O . VAL A 1 113 ? 3.614 7.836 -16.772 1.00 95.25 113 VAL A O 1
ATOM 894 N N . ARG A 1 114 ? 1.957 6.614 -17.679 1.00 94.12 114 ARG A N 1
ATOM 895 C CA . ARG A 1 114 ? 2.682 6.199 -18.895 1.00 94.12 114 ARG A CA 1
ATOM 896 C C . ARG A 1 114 ? 2.000 6.699 -20.164 1.00 94.12 114 ARG A C 1
ATOM 898 O O . ARG A 1 114 ? 2.635 6.792 -21.209 1.00 94.12 114 ARG A O 1
ATOM 905 N N . ASN A 1 115 ? 0.703 6.984 -20.081 1.00 94.56 115 ASN A N 1
ATOM 906 C CA . ASN A 1 115 ? -0.126 7.482 -21.171 1.00 94.56 115 ASN A CA 1
ATOM 907 C C . ASN A 1 115 ? -1.307 8.305 -20.619 1.00 94.56 115 ASN A C 1
ATOM 909 O O . ASN A 1 115 ? -1.481 8.446 -19.409 1.00 94.56 115 ASN A O 1
ATOM 913 N N . THR A 1 116 ? -2.132 8.844 -21.516 1.00 96.19 116 THR A N 1
ATOM 914 C CA . THR A 1 116 ? -3.302 9.661 -21.163 1.00 96.19 116 THR A CA 1
ATOM 915 C C . THR A 1 116 ? -4.385 8.889 -20.402 1.00 96.19 116 THR A C 1
ATOM 917 O O . THR A 1 116 ? -5.119 9.489 -19.621 1.00 96.19 116 THR A O 1
ATOM 920 N N . ASP A 1 117 ? -4.497 7.573 -20.582 1.00 94.25 117 ASP A N 1
ATOM 921 C CA . ASP A 1 117 ? -5.490 6.772 -19.857 1.00 94.25 117 ASP A CA 1
ATOM 922 C C . ASP A 1 117 ? -5.112 6.617 -18.381 1.00 94.25 117 ASP A C 1
ATOM 924 O O . ASP A 1 117 ? -5.984 6.700 -17.516 1.00 94.25 117 ASP A O 1
ATOM 928 N N . ASP A 1 118 ? -3.815 6.499 -18.076 1.00 94.44 118 ASP A N 1
ATOM 929 C CA . ASP A 1 118 ? -3.323 6.510 -16.696 1.00 94.44 118 ASP A CA 1
ATOM 930 C C . ASP A 1 118 ? -3.627 7.862 -15.998 1.00 94.44 118 ASP A C 1
ATOM 932 O O . ASP A 1 118 ? -3.943 7.883 -14.807 1.00 94.44 118 ASP A O 1
ATOM 936 N N . ILE A 1 119 ? -3.604 8.989 -16.733 1.00 95.75 119 ILE A N 1
ATOM 937 C CA . ILE A 1 119 ? -3.985 10.322 -16.212 1.00 95.75 119 ILE A CA 1
ATOM 938 C C . ILE A 1 119 ? -5.469 10.346 -15.837 1.00 95.75 119 ILE A C 1
ATOM 940 O O . ILE A 1 119 ? -5.810 10.708 -14.712 1.00 95.75 119 ILE A O 1
ATOM 944 N N . LYS A 1 120 ? -6.347 9.882 -16.733 1.00 95.38 120 LYS A N 1
ATOM 945 C CA . LYS A 1 120 ? -7.794 9.801 -16.468 1.00 95.38 120 LYS A CA 1
ATOM 946 C C . LYS A 1 120 ? -8.104 8.868 -15.298 1.00 95.38 120 LYS A C 1
ATOM 948 O O . LYS A 1 120 ? -8.948 9.175 -14.458 1.00 95.38 120 LYS A O 1
ATOM 953 N N . ALA A 1 121 ? -7.422 7.724 -15.224 1.00 94.62 121 ALA A N 1
ATOM 954 C CA . ALA A 1 121 ? -7.564 6.781 -14.118 1.00 94.62 121 ALA A CA 1
ATOM 955 C C . ALA A 1 121 ? -7.152 7.411 -12.779 1.00 94.62 121 ALA A C 1
ATOM 957 O O . ALA A 1 121 ? -7.852 7.227 -11.780 1.00 94.62 121 ALA A O 1
ATOM 958 N N . CYS A 1 122 ? -6.068 8.193 -12.772 1.00 96.19 122 CYS A N 1
ATOM 959 C CA . CYS A 1 122 ? -5.648 8.988 -11.622 1.00 96.19 122 CYS A CA 1
ATOM 960 C C . CYS A 1 122 ? -6.703 10.035 -11.235 1.00 96.19 122 CYS A C 1
ATOM 962 O O . CYS A 1 122 ? -7.128 10.048 -10.082 1.00 96.19 122 CYS A O 1
ATOM 964 N N . GLY A 1 123 ? -7.184 10.843 -12.189 1.00 96.75 123 GLY A N 1
ATOM 965 C CA . GLY A 1 123 ? -8.228 11.850 -11.962 1.00 96.75 123 GLY A CA 1
ATOM 966 C C . GLY A 1 123 ? -9.482 11.246 -11.327 1.00 96.75 123 GLY A C 1
ATOM 967 O O . GLY A 1 123 ? -9.952 11.709 -10.287 1.00 96.75 123 GLY A O 1
ATOM 968 N N . MET A 1 124 ? -9.946 10.103 -11.848 1.00 96.06 124 MET A N 1
ATOM 969 C CA . MET A 1 124 ? -11.046 9.338 -11.248 1.00 96.06 124 MET A CA 1
ATOM 970 C C . MET A 1 124 ? -10.731 8.821 -9.834 1.00 96.06 124 MET A C 1
ATOM 972 O O . MET A 1 124 ? -11.606 8.843 -8.968 1.00 96.06 124 MET A O 1
ATOM 976 N N . ALA A 1 125 ? -9.508 8.341 -9.583 1.00 96.75 125 ALA A N 1
ATOM 977 C CA . ALA A 1 125 ? -9.094 7.843 -8.270 1.00 96.75 125 ALA A CA 1
ATOM 978 C C . ALA A 1 125 ? -9.061 8.939 -7.198 1.00 96.75 125 ALA A C 1
ATOM 980 O O . ALA A 1 125 ? -9.467 8.682 -6.060 1.00 96.75 125 ALA A O 1
ATOM 981 N N . ILE A 1 126 ? -8.582 10.135 -7.547 1.00 96.62 126 ILE A N 1
ATOM 982 C CA . ILE A 1 126 ? -8.410 11.248 -6.602 1.00 96.62 126 ILE A CA 1
ATOM 983 C C . ILE A 1 126 ? -9.605 12.213 -6.575 1.00 96.62 126 ILE A C 1
ATOM 985 O O . ILE A 1 126 ? -9.706 13.022 -5.655 1.00 96.62 126 ILE A O 1
ATOM 989 N N . GLY A 1 127 ? -10.533 12.099 -7.530 1.00 95.31 127 GLY A N 1
ATOM 990 C CA . GLY A 1 127 ? -11.715 12.955 -7.642 1.00 95.31 127 GLY A CA 1
ATOM 991 C C . GLY A 1 127 ? -11.457 14.294 -8.340 1.00 95.31 127 GLY A C 1
ATOM 992 O O . GLY A 1 127 ? -12.194 15.245 -8.090 1.00 95.31 127 GLY A O 1
ATOM 993 N N . ASP A 1 128 ? -10.434 14.372 -9.193 1.00 96.44 128 ASP A N 1
ATOM 994 C CA . ASP A 1 128 ? -10.143 15.540 -10.027 1.00 96.44 128 ASP A CA 1
ATOM 995 C C . ASP A 1 128 ? -10.687 15.316 -11.444 1.00 96.44 128 ASP A C 1
ATOM 997 O O . ASP A 1 128 ? -10.217 14.444 -12.172 1.00 96.44 128 ASP A O 1
ATOM 1001 N N . GLN A 1 129 ? -11.711 16.085 -11.821 1.00 90.69 129 GLN A N 1
ATOM 1002 C CA . GLN A 1 129 ? -12.342 16.000 -13.143 1.00 90.69 129 GLN A CA 1
ATOM 1003 C C . GLN A 1 129 ? -11.604 16.794 -14.229 1.00 90.69 129 GLN A C 1
ATOM 1005 O O . GLN A 1 129 ? -11.969 16.684 -15.398 1.00 90.69 129 GLN A O 1
ATOM 1010 N N . ALA A 1 130 ? -10.632 17.629 -13.854 1.00 93.56 130 ALA A N 1
ATOM 1011 C CA . ALA A 1 130 ? -9.868 18.446 -14.792 1.00 93.56 130 ALA A CA 1
ATOM 1012 C C . ALA A 1 130 ? -8.621 17.728 -15.338 1.00 93.56 130 ALA A C 1
ATOM 1014 O O . ALA A 1 130 ? -8.030 18.210 -16.307 1.00 93.56 130 ALA A O 1
ATOM 1015 N N . MET A 1 131 ? -8.233 16.607 -14.721 1.00 92.19 131 MET A N 1
ATOM 1016 C CA . MET A 1 131 ? -7.202 15.682 -15.211 1.00 92.19 131 MET A CA 1
ATOM 1017 C C . MET A 1 131 ? -7.736 14.769 -16.316 1.00 92.19 131 MET A C 1
ATOM 1019 O O . MET A 1 131 ? -7.006 14.589 -17.317 1.00 92.19 131 MET A O 1
#

Foldseek 3Di:
DEAEQAQAEAEWEQDPQATDAAEDAAEYEYEAEADQDPVQRGGAANYEYEQNVSHDPPDDHHHYDHNYYHAHYDYDVPDPCVVVPDPVDDSVVVNVSNHFYFDPNATAPDQDDDDVVSVVSNCVGPVNPVD

Secondary structure (DSSP, 8-state):
--EEEES--EEEE-BTTB-PPEE-SSEEEEEE--PEETTTTEEPPSEEEETGGGSPTTS----EE-SEEEEEE-PPTTS-GGGSS---S-HHHHHHTTEEEEETTEESSS---SSHHHHHHHHHHHT-S--

pLDDT: mean 90.45, std 13.92, range [41.31, 98.44]

Sequence (131 aa):
GHFTNNQGRMNLFVQDGRVATLNAGHQASMIFNNLVDSATGFYKPLIKINNAQNLTKNKEHVLVKAQNIDYNLVGVQGASYDNIFASNTNLQEQFKERLALYNNNNRMDICVVRNTDDIKACGMAIGDQAM

Organism: Helicobacter pylori (NCBI:txid210)

InterPro domains:
  IPR003842 Vacuolating cytotoxin, beta-helical domain [PF02691] (1-98)